Protein AF-A0A7J2HS90-F1 (afdb_monomer_lite)

pLDDT: mean 80.58, std 16.6, range [40.44, 93.62]

Foldseek 3Di:
DQQKKFWFADPPPRDIDIDSDDFWDADPPPRDIDGDDPVRTPDIGSDPVVNVVVSVVVVVVVVVVVPPDDDDD

Radius of gyration: 14.29 Å; chains: 1; bounding box: 30×40×35 Å

Structure (mmCIF, N/CA/C/O backbone):
data_AF-A0A7J2HS90-F1
#
_entry.id   AF-A0A7J2HS90-F1
#
loop_
_atom_site.group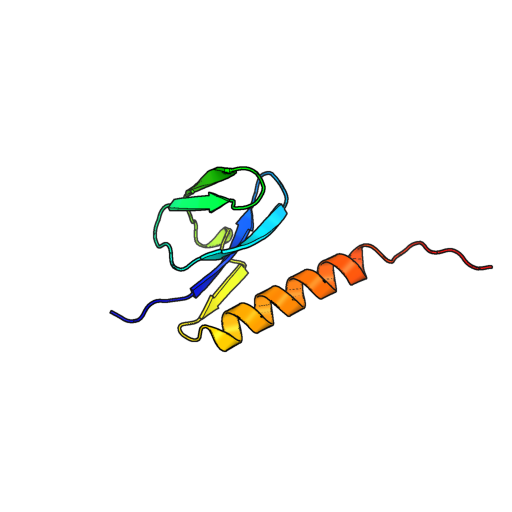_PDB
_atom_site.id
_atom_site.type_symbol
_atom_site.label_atom_id
_atom_site.label_alt_id
_atom_site.label_comp_id
_atom_site.label_asym_id
_atom_site.label_entity_id
_atom_site.label_seq_id
_atom_site.pdbx_PDB_ins_code
_atom_site.Cartn_x
_atom_site.Cartn_y
_atom_site.Cartn_z
_atom_site.occupancy
_atom_site.B_iso_or_equiv
_atom_site.auth_seq_id
_atom_site.auth_comp_id
_atom_site.auth_asym_id
_atom_site.auth_atom_id
_atom_site.pdbx_PDB_model_num
ATOM 1 N N . MET A 1 1 ? -2.444 -10.773 -17.873 1.00 53.50 1 MET A N 1
ATOM 2 C CA . MET A 1 1 ? -2.962 -9.716 -16.969 1.00 53.50 1 MET A CA 1
ATOM 3 C C . MET A 1 1 ? -1.784 -8.910 -16.426 1.00 53.50 1 MET A C 1
ATOM 5 O O . MET A 1 1 ? -0.935 -9.493 -15.763 1.00 53.50 1 MET A O 1
ATOM 9 N N . LYS A 1 2 ? -1.666 -7.612 -16.747 1.00 65.06 2 LYS A N 1
ATOM 10 C CA . LYS A 1 2 ? -0.569 -6.764 -16.235 1.00 65.06 2 LYS A CA 1
ATOM 11 C C . LYS A 1 2 ? -0.832 -6.437 -14.758 1.00 65.06 2 LYS A C 1
ATOM 13 O O . LYS A 1 2 ? -1.905 -5.937 -14.431 1.00 65.06 2 LYS A O 1
ATOM 18 N N . ARG A 1 3 ? 0.115 -6.746 -13.863 1.00 78.94 3 ARG A N 1
ATOM 19 C CA . ARG A 1 3 ? 0.027 -6.363 -12.442 1.00 78.94 3 ARG A CA 1
ATOM 20 C C . ARG A 1 3 ? 0.194 -4.849 -12.338 1.00 78.94 3 ARG A C 1
ATOM 22 O O . ARG A 1 3 ? 1.175 -4.311 -12.834 1.00 78.94 3 ARG A O 1
ATOM 29 N N . VAL A 1 4 ? -0.764 -4.176 -11.707 1.00 88.31 4 VAL A N 1
ATOM 30 C CA . VAL A 1 4 ? -0.680 -2.742 -11.405 1.00 88.31 4 VAL A CA 1
ATOM 31 C C . VAL A 1 4 ? -0.276 -2.591 -9.948 1.00 88.31 4 VAL A C 1
ATOM 33 O O . VAL A 1 4 ? -0.969 -3.080 -9.054 1.00 88.31 4 VAL A O 1
ATOM 36 N N . PHE A 1 5 ? 0.839 -1.913 -9.715 1.00 90.50 5 PHE A N 1
ATOM 37 C CA . PHE A 1 5 ? 1.322 -1.576 -8.387 1.00 90.50 5 PHE A CA 1
ATOM 38 C C . PHE A 1 5 ? 0.658 -0.289 -7.917 1.00 90.50 5 PHE A C 1
ATOM 40 O O . PHE A 1 5 ? 0.534 0.677 -8.667 1.00 90.50 5 PHE A O 1
ATOM 47 N N . LYS A 1 6 ? 0.219 -0.276 -6.665 1.00 91.56 6 LYS A N 1
ATOM 48 C CA . LYS A 1 6 ? -0.489 0.836 -6.037 1.00 91.56 6 LYS A CA 1
ATOM 49 C C . LYS A 1 6 ? 0.242 1.226 -4.769 1.00 91.56 6 LYS A C 1
ATOM 51 O O . LYS A 1 6 ? 0.620 0.362 -3.979 1.00 91.56 6 LYS A O 1
ATOM 56 N N . VAL A 1 7 ? 0.425 2.520 -4.567 1.00 92.00 7 VAL A N 1
ATOM 57 C CA . VAL A 1 7 ? 0.932 3.083 -3.319 1.00 92.00 7 VAL A CA 1
ATOM 58 C C . VAL A 1 7 ? -0.264 3.508 -2.488 1.00 92.00 7 VAL A C 1
ATOM 60 O O . VAL A 1 7 ? -1.099 4.287 -2.946 1.00 92.00 7 VAL A O 1
ATOM 63 N N . VAL A 1 8 ? -0.358 2.971 -1.277 1.00 91.19 8 VAL A N 1
ATOM 64 C CA . VAL A 1 8 ? -1.509 3.160 -0.392 1.00 91.19 8 VAL A CA 1
ATOM 65 C C . VAL A 1 8 ? -1.033 3.591 0.984 1.00 91.19 8 VAL A C 1
ATOM 67 O O . VAL A 1 8 ? 0.054 3.205 1.432 1.00 91.19 8 VAL A O 1
ATOM 70 N N . ARG A 1 9 ? -1.860 4.377 1.670 1.00 89.81 9 ARG A N 1
ATOM 71 C CA . ARG A 1 9 ? -1.624 4.781 3.056 1.00 89.81 9 ARG A CA 1
ATOM 72 C C . ARG A 1 9 ? -2.571 4.028 3.969 1.00 89.81 9 ARG A C 1
ATOM 74 O O . ARG A 1 9 ? -3.773 4.000 3.732 1.00 89.81 9 ARG A O 1
ATOM 81 N N . CYS A 1 10 ? -2.033 3.431 5.025 1.00 90.12 10 CYS A N 1
ATOM 82 C CA . CYS A 1 10 ? -2.866 2.815 6.042 1.00 90.12 10 CYS A CA 1
ATOM 83 C C . CYS A 1 10 ? -3.696 3.894 6.759 1.00 90.12 10 CYS A C 1
ATOM 85 O O . CYS A 1 10 ? -3.096 4.825 7.305 1.00 90.12 10 CYS A O 1
ATOM 87 N N . PRO A 1 11 ? -5.033 3.764 6.823 1.00 89.00 11 PRO A N 1
ATOM 88 C CA . PRO A 1 11 ? -5.884 4.745 7.495 1.00 89.00 11 PRO A CA 1
ATOM 89 C C . PRO A 1 11 ? -5.689 4.755 9.019 1.00 89.00 11 PRO A C 1
ATOM 91 O O . PRO A 1 11 ? -5.924 5.772 9.656 1.00 89.00 11 PRO A O 1
ATOM 94 N N . ARG A 1 12 ? -5.209 3.650 9.609 1.00 89.12 12 ARG A N 1
ATOM 95 C CA . ARG A 1 12 ? -5.027 3.518 11.065 1.00 89.12 12 ARG A CA 1
ATOM 96 C C . ARG A 1 12 ? -3.689 4.045 11.576 1.00 89.12 12 ARG A C 1
ATOM 98 O O . ARG A 1 12 ? -3.663 4.794 12.537 1.00 89.12 12 ARG A O 1
ATOM 105 N N . CYS A 1 13 ? -2.574 3.640 10.968 1.00 88.94 13 CYS A N 1
ATOM 106 C CA . CYS A 1 13 ? -1.229 4.020 11.438 1.00 88.94 13 CYS A CA 1
ATOM 107 C C . CYS A 1 13 ? -0.503 5.004 10.508 1.00 88.94 13 CYS A C 1
ATOM 109 O O . CYS A 1 13 ? 0.606 5.444 10.800 1.00 88.94 13 CYS A O 1
ATOM 111 N N . GLY A 1 14 ? -1.081 5.327 9.347 1.00 87.12 14 GLY A N 1
ATOM 112 C CA . GLY A 1 14 ? -0.449 6.199 8.361 1.00 87.12 14 GLY A CA 1
ATOM 113 C C . GLY A 1 14 ? 0.733 5.577 7.611 1.00 87.12 14 GLY A C 1
ATOM 114 O O . GLY A 1 14 ? 1.376 6.290 6.841 1.00 87.12 14 GLY A O 1
ATOM 115 N N . PHE A 1 15 ? 1.023 4.284 7.803 1.00 90.19 15 PHE A N 1
ATOM 116 C CA . PHE A 1 15 ? 2.108 3.590 7.109 1.00 90.19 15 PHE A CA 1
ATOM 117 C C . PHE A 1 15 ? 1.868 3.556 5.598 1.00 90.19 15 PHE A C 1
ATOM 119 O O . PHE A 1 15 ? 0.795 3.164 5.135 1.00 90.19 15 PHE A O 1
ATOM 126 N N . LEU A 1 16 ? 2.885 3.956 4.839 1.00 90.69 16 LEU A N 1
ATOM 127 C CA . LEU A 1 16 ? 2.871 3.931 3.383 1.00 90.69 16 LEU A CA 1
ATOM 128 C C . LEU A 1 16 ? 3.450 2.611 2.885 1.00 90.69 16 LEU A C 1
ATOM 130 O O . LEU A 1 16 ? 4.586 2.262 3.220 1.00 90.69 16 LEU A O 1
ATOM 134 N N . GLN A 1 17 ? 2.686 1.907 2.056 1.00 90.69 17 GLN A N 1
ATOM 135 C CA . GLN A 1 17 ? 3.097 0.628 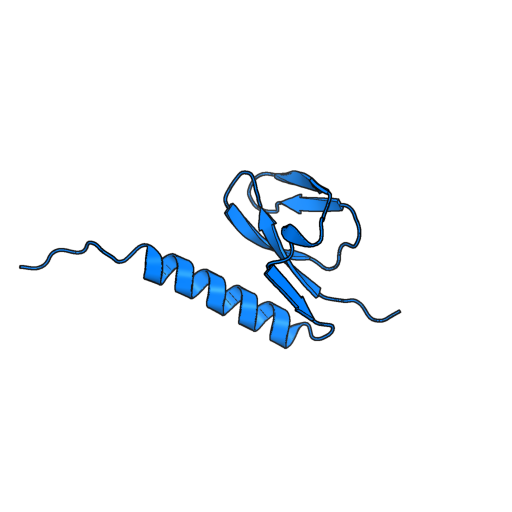1.491 1.00 90.69 17 GLN A CA 1
ATOM 136 C C . GLN A 1 17 ? 2.722 0.505 0.019 1.00 90.69 17 GLN A C 1
ATOM 138 O O . GLN A 1 17 ? 1.813 1.171 -0.477 1.00 90.69 17 GLN A O 1
ATOM 143 N N . LEU A 1 18 ? 3.431 -0.387 -0.663 1.00 91.81 18 LEU A N 1
ATOM 144 C CA . LEU A 1 18 ? 3.173 -0.756 -2.043 1.00 91.81 18 LEU A CA 1
ATOM 145 C C . LEU A 1 18 ? 2.392 -2.070 -2.066 1.00 91.81 18 LEU A C 1
ATOM 147 O O . LEU A 1 18 ? 2.755 -3.025 -1.383 1.00 91.81 18 LEU A O 1
ATOM 151 N N . THR A 1 19 ? 1.315 -2.118 -2.841 1.00 90.12 19 THR A N 1
ATOM 152 C CA . THR A 1 19 ? 0.466 -3.300 -2.980 1.00 90.12 19 THR A CA 1
ATOM 153 C C . THR A 1 19 ? 0.099 -3.535 -4.437 1.00 90.12 19 THR A C 1
ATOM 155 O O . THR A 1 19 ? -0.127 -2.593 -5.190 1.00 90.12 19 THR A O 1
ATOM 158 N N . ALA A 1 20 ? 0.016 -4.799 -4.840 1.00 88.62 20 ALA A N 1
ATOM 159 C CA . ALA A 1 20 ? -0.594 -5.200 -6.109 1.00 88.62 20 ALA A CA 1
ATOM 160 C C . ALA A 1 20 ? -2.039 -5.697 -5.915 1.00 88.62 20 ALA A C 1
ATOM 162 O O . ALA A 1 20 ? -2.662 -6.183 -6.858 1.00 88.62 20 ALA A O 1
ATOM 163 N N . ALA A 1 21 ? -2.571 -5.611 -4.690 1.00 83.25 21 ALA A N 1
ATOM 164 C CA . ALA A 1 21 ? -3.901 -6.101 -4.370 1.00 83.25 21 ALA A CA 1
ATOM 165 C C . ALA A 1 21 ? -4.992 -5.285 -5.075 1.00 83.25 21 ALA A C 1
ATOM 167 O O . ALA A 1 21 ? -4.875 -4.074 -5.296 1.00 83.25 21 ALA A O 1
ATOM 168 N N . SER A 1 22 ? -6.082 -5.966 -5.422 1.00 79.25 22 SER A N 1
ATOM 169 C CA . SER A 1 22 ? -7.204 -5.363 -6.148 1.00 79.25 22 SER A CA 1
ATOM 170 C C . SER A 1 22 ? -8.372 -4.971 -5.254 1.00 79.25 22 SER A C 1
ATOM 172 O O . SER A 1 22 ? -9.085 -4.045 -5.613 1.00 79.25 22 SER A O 1
ATOM 174 N N . LYS A 1 23 ? -8.572 -5.666 -4.126 1.00 84.62 23 LYS A N 1
ATOM 175 C CA . LYS A 1 23 ? -9.775 -5.526 -3.288 1.00 84.62 23 LYS A CA 1
ATOM 176 C C . LYS A 1 23 ? -9.475 -5.300 -1.812 1.00 84.62 23 LYS A C 1
ATOM 178 O O . LYS A 1 23 ? -10.022 -4.379 -1.232 1.00 84.62 23 LYS A O 1
ATOM 183 N N . ILE A 1 24 ? -8.624 -6.128 -1.209 1.00 90.31 24 ILE A N 1
ATOM 184 C CA . ILE A 1 24 ? -8.303 -6.054 0.221 1.00 90.31 24 ILE A CA 1
ATOM 185 C C . ILE A 1 24 ? -6.800 -5.902 0.364 1.00 90.31 24 ILE A C 1
ATOM 187 O O . ILE A 1 24 ? -6.034 -6.623 -0.278 1.00 90.31 24 ILE A O 1
ATOM 191 N N . VAL A 1 25 ? -6.379 -4.966 1.205 1.00 92.00 25 VAL A N 1
ATOM 192 C CA . VAL A 1 25 ? -4.973 -4.762 1.531 1.00 92.00 25 VAL A CA 1
ATOM 193 C C . VAL A 1 25 ? -4.774 -4.888 3.036 1.00 92.00 25 VAL A C 1
ATOM 195 O O . VAL A 1 25 ? -5.592 -4.419 3.822 1.00 92.00 25 VAL A O 1
ATOM 198 N N . ARG A 1 26 ? -3.676 -5.533 3.433 1.00 92.69 26 ARG A N 1
ATOM 199 C CA . ARG A 1 26 ? -3.244 -5.653 4.826 1.00 92.69 26 ARG A CA 1
ATOM 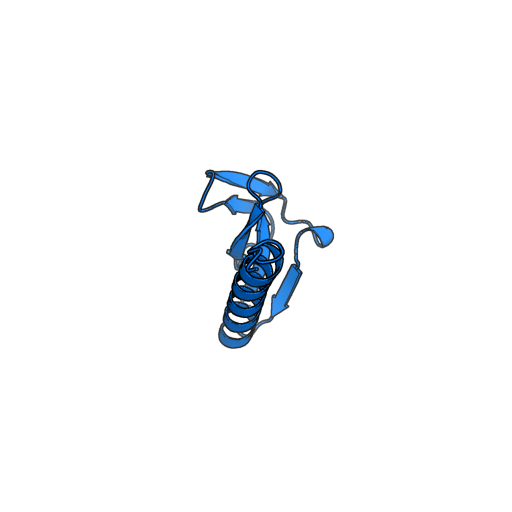200 C C . ARG A 1 26 ? -2.066 -4.724 5.076 1.00 92.69 26 ARG A C 1
ATOM 202 O O . ARG A 1 26 ? -1.175 -4.621 4.239 1.00 92.69 26 ARG A O 1
ATOM 209 N N . CYS A 1 27 ? -2.056 -4.030 6.206 1.00 92.06 27 CYS A N 1
ATOM 210 C CA . CYS A 1 27 ? -0.952 -3.178 6.622 1.00 92.06 27 CYS A CA 1
ATOM 211 C C . CYS A 1 27 ? 0.195 -4.052 7.123 1.00 92.06 27 CYS A C 1
ATOM 213 O O . CYS A 1 27 ? 0.009 -4.783 8.095 1.00 92.06 27 CYS A O 1
ATOM 215 N N . PHE A 1 28 ? 1.387 -3.911 6.543 1.00 89.75 28 PHE A N 1
ATOM 216 C CA . PHE A 1 28 ? 2.583 -4.583 7.065 1.00 89.75 28 PHE A CA 1
ATOM 217 C C . PHE A 1 28 ? 3.067 -4.037 8.419 1.00 89.75 28 PHE A C 1
ATOM 219 O O . PHE A 1 28 ? 3.827 -4.712 9.096 1.00 89.75 28 PHE A O 1
ATOM 226 N N . SER A 1 29 ? 2.630 -2.838 8.823 1.00 90.81 29 SER A N 1
ATOM 227 C CA . SER A 1 29 ? 3.055 -2.211 10.082 1.00 90.81 29 SER A CA 1
ATOM 228 C C . SER A 1 29 ? 2.107 -2.505 11.251 1.00 90.81 29 SER A C 1
ATOM 230 O O . SER A 1 29 ? 2.544 -3.033 12.263 1.00 90.81 29 SER A O 1
ATOM 232 N N . CYS A 1 30 ? 0.808 -2.205 11.123 1.00 92.12 30 CYS A N 1
ATOM 233 C CA . CYS A 1 30 ? -0.166 -2.393 12.214 1.00 92.12 30 CYS A CA 1
ATOM 234 C C . CYS A 1 30 ? -1.064 -3.631 12.058 1.00 92.12 30 CYS A C 1
ATOM 236 O O . CYS A 1 30 ? -1.932 -3.872 12.893 1.00 92.12 30 CYS A O 1
ATOM 238 N N . GLY A 1 31 ? -0.935 -4.373 10.956 1.00 93.62 31 GLY A N 1
ATOM 239 C CA . GLY A 1 31 ? -1.737 -5.566 10.689 1.00 93.62 31 GLY A CA 1
ATOM 240 C C . GLY A 1 31 ? -3.186 -5.324 10.252 1.00 93.62 31 GLY A C 1
ATOM 241 O O . GLY A 1 31 ? -3.845 -6.298 9.900 1.00 93.62 31 GLY A O 1
ATOM 242 N N . LEU A 1 32 ? -3.681 -4.077 10.224 1.00 92.69 32 LEU A N 1
ATOM 243 C CA . LEU A 1 32 ? -5.045 -3.760 9.774 1.00 92.69 32 LEU A CA 1
ATOM 244 C C . LEU A 1 32 ? -5.282 -4.239 8.338 1.00 92.69 32 LEU A C 1
ATOM 246 O O . LEU A 1 32 ? -4.490 -3.919 7.455 1.00 92.69 32 LEU A O 1
ATOM 250 N N . SER A 1 33 ? -6.409 -4.899 8.097 1.00 93.19 33 SER A N 1
ATOM 251 C CA . SER A 1 33 ? -6.913 -5.200 6.756 1.00 93.19 33 SER A CA 1
ATOM 252 C C . SER A 1 33 ? -8.067 -4.261 6.414 1.00 93.19 33 SER A C 1
ATOM 254 O O . SER A 1 33 ? -8.944 -4.058 7.249 1.00 93.19 33 SER A O 1
ATOM 256 N N . TRP A 1 34 ? -8.075 -3.683 5.214 1.00 91.12 34 TRP A N 1
ATOM 257 C CA . TRP A 1 34 ? -9.156 -2.800 4.760 1.00 91.12 34 TRP A CA 1
ATOM 258 C C . TRP A 1 34 ? -9.435 -2.967 3.266 1.00 91.12 34 TRP A C 1
ATOM 260 O O . TRP A 1 34 ? -8.605 -3.503 2.520 1.00 91.12 34 TRP A O 1
ATOM 270 N N . GLN A 1 35 ? -10.618 -2.522 2.836 1.00 91.19 35 GLN A N 1
ATOM 271 C CA . GLN A 1 35 ? -10.970 -2.474 1.421 1.00 91.19 35 GLN A CA 1
ATOM 272 C C . GLN A 1 35 ? -10.193 -1.369 0.715 1.00 91.19 35 GLN A C 1
ATOM 274 O O . GLN A 1 35 ? -10.051 -0.254 1.210 1.00 91.19 35 GLN A O 1
ATOM 279 N N . LEU A 1 36 ? -9.629 -1.715 -0.436 1.00 87.56 36 LEU A N 1
ATOM 280 C CA . LEU A 1 36 ? -8.830 -0.800 -1.222 1.00 87.56 36 LEU A CA 1
ATOM 281 C C . LEU A 1 36 ? -9.726 0.014 -2.158 1.00 87.56 36 LEU A C 1
ATOM 283 O O . LEU A 1 36 ? -9.897 -0.340 -3.325 1.00 87.56 36 LEU A O 1
ATOM 287 N N . ASP A 1 37 ? -10.259 1.111 -1.636 1.00 83.44 37 ASP A N 1
ATOM 288 C CA . ASP A 1 37 ? -11.003 2.100 -2.411 1.00 83.44 37 ASP A CA 1
ATOM 289 C C . ASP A 1 37 ? -10.078 3.010 -3.222 1.00 83.44 37 ASP A C 1
ATOM 291 O O . ASP A 1 37 ? -8.908 3.215 -2.881 1.00 83.44 37 ASP A O 1
ATOM 295 N N . ARG A 1 38 ? -10.603 3.571 -4.320 1.00 76.81 38 ARG A N 1
ATOM 296 C CA . ARG A 1 38 ? -9.828 4.450 -5.217 1.00 76.81 38 ARG A CA 1
ATOM 297 C C . ARG A 1 38 ? -9.276 5.675 -4.490 1.00 76.81 38 ARG A C 1
ATOM 299 O O . ARG A 1 38 ? -8.173 6.103 -4.802 1.00 76.81 38 ARG A O 1
ATOM 306 N N . GLU A 1 39 ? -9.995 6.171 -3.492 1.00 79.75 39 GLU A N 1
ATOM 307 C CA . GLU A 1 39 ? -9.602 7.318 -2.666 1.00 79.75 39 GLU A CA 1
ATOM 308 C C . GLU A 1 39 ? -8.402 7.014 -1.752 1.00 79.75 39 GLU A C 1
ATOM 310 O O . GLU A 1 39 ? -7.619 7.902 -1.425 1.00 79.75 39 GLU A O 1
ATOM 315 N N . ALA A 1 40 ? -8.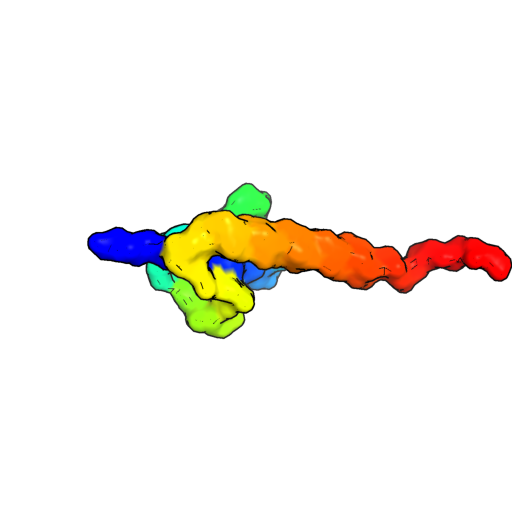201 5.744 -1.380 1.00 80.06 40 ALA A N 1
ATOM 316 C CA . ALA A 1 40 ? -7.065 5.314 -0.564 1.00 80.06 40 ALA A CA 1
ATOM 317 C C . ALA A 1 40 ? -5.779 5.082 -1.387 1.00 80.06 40 ALA A C 1
ATOM 319 O O . ALA A 1 40 ? -4.702 4.850 -0.818 1.00 80.06 40 ALA A O 1
ATOM 320 N N . ILE A 1 41 ? -5.878 5.111 -2.722 1.00 89.00 41 ILE A N 1
ATOM 321 C CA . ILE A 1 41 ? -4.753 4.936 -3.641 1.00 89.00 41 ILE A CA 1
ATOM 322 C C . ILE A 1 41 ? -4.114 6.301 -3.891 1.00 89.00 41 ILE A C 1
ATOM 324 O O . ILE A 1 41 ? -4.656 7.141 -4.598 1.00 89.00 41 ILE A O 1
ATOM 328 N N . LEU A 1 42 ? -2.908 6.493 -3.363 1.00 89.50 42 LEU A N 1
ATOM 329 C CA . LEU A 1 42 ? -2.138 7.718 -3.590 1.00 89.50 42 LEU A CA 1
ATOM 330 C C . LEU A 1 42 ? -1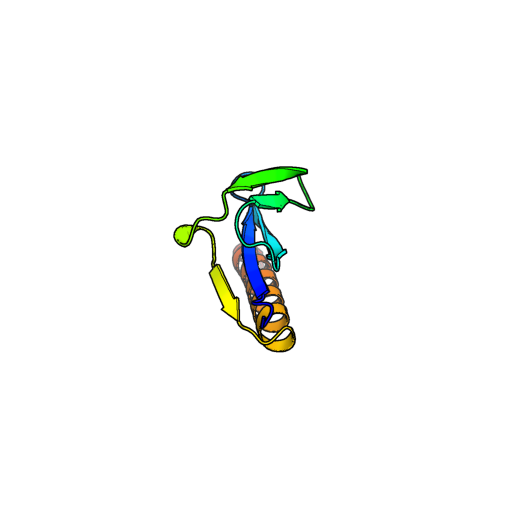.510 7.751 -4.985 1.00 89.50 42 LEU A C 1
ATOM 332 O O . LEU A 1 42 ? -1.300 8.816 -5.555 1.00 89.50 42 LEU A O 1
ATOM 336 N N . PHE A 1 43 ? -1.155 6.580 -5.512 1.00 90.06 43 PHE A N 1
ATOM 337 C CA . PHE A 1 43 ? -0.550 6.436 -6.830 1.00 90.06 43 PHE A CA 1
ATOM 338 C C . PHE A 1 43 ? -0.753 5.021 -7.355 1.00 90.06 43 PHE A C 1
ATOM 340 O O . PHE A 1 43 ? -0.758 4.065 -6.578 1.00 90.06 43 PHE A O 1
ATOM 347 N N . SER A 1 44 ? -0.875 4.865 -8.671 1.00 90.19 44 SER A N 1
ATOM 348 C CA . SER A 1 44 ? -0.902 3.551 -9.310 1.00 90.19 44 SER A CA 1
ATOM 349 C C . SER A 1 44 ? -0.087 3.554 -10.596 1.00 90.19 44 SER A C 1
ATOM 351 O O . SER A 1 44 ? -0.108 4.523 -11.351 1.00 90.19 44 SER A O 1
ATOM 353 N N . SER A 1 45 ? 0.662 2.481 -10.837 1.00 90.69 45 SER A N 1
ATOM 354 C CA . SER A 1 45 ? 1.456 2.322 -12.048 1.00 90.69 45 SER A CA 1
ATOM 355 C C . SER A 1 45 ? 1.646 0.845 -12.393 1.00 90.69 45 SER A C 1
ATOM 357 O O . SER A 1 45 ? 1.813 0.022 -11.491 1.00 90.69 45 SER A O 1
ATOM 359 N N . PRO A 1 46 ? 1.638 0.475 -13.683 1.00 89.56 46 PRO A N 1
ATOM 360 C CA . PRO A 1 46 ? 2.052 -0.860 -14.109 1.00 89.56 46 PRO A CA 1
ATOM 361 C C . PRO A 1 46 ? 3.560 -1.096 -13.925 1.00 89.56 46 PRO A C 1
ATOM 363 O O . PRO A 1 46 ? 3.993 -2.244 -13.921 1.00 89.56 46 PRO A O 1
ATOM 366 N N . ASP A 1 47 ? 4.350 -0.031 -13.760 1.00 88.81 47 ASP A N 1
ATOM 367 C CA . ASP A 1 47 ? 5.791 -0.106 -13.540 1.00 88.81 47 A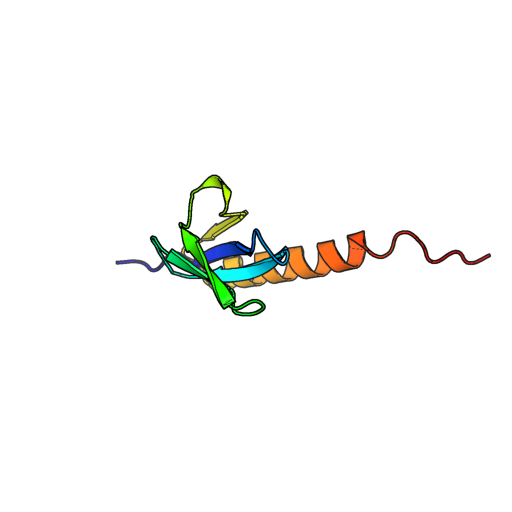SP A CA 1
ATOM 368 C C . ASP A 1 47 ? 6.124 -0.116 -12.038 1.00 88.81 47 ASP A C 1
ATOM 370 O O . ASP A 1 47 ? 5.772 0.799 -11.283 1.00 88.81 47 ASP A O 1
ATOM 374 N N . SER A 1 48 ? 6.804 -1.172 -11.590 1.00 87.12 48 SER A N 1
ATOM 375 C CA . SER A 1 48 ? 7.216 -1.335 -10.192 1.00 87.12 48 SER A CA 1
ATOM 376 C C . SER A 1 48 ? 8.293 -0.332 -9.777 1.00 87.12 48 SER A C 1
ATOM 378 O O . SER A 1 48 ? 8.307 0.083 -8.614 1.00 87.12 48 SER A O 1
ATOM 380 N N . GLY A 1 49 ? 9.164 0.085 -10.702 1.00 89.12 49 GLY A N 1
ATOM 381 C CA . GLY A 1 49 ? 10.200 1.091 -10.467 1.00 89.12 49 GLY A CA 1
ATOM 382 C C . GLY A 1 49 ? 9.592 2.445 -10.110 1.00 89.12 49 GLY A C 1
ATOM 383 O O . GLY A 1 49 ? 9.861 2.976 -9.031 1.00 89.12 49 GLY A O 1
ATOM 384 N N . ARG A 1 50 ? 8.673 2.945 -10.943 1.00 90.75 50 ARG A N 1
ATOM 385 C CA . ARG A 1 50 ? 7.935 4.196 -10.704 1.00 90.75 50 ARG A CA 1
ATOM 386 C C . ARG A 1 50 ? 7.152 4.169 -9.399 1.00 90.75 50 ARG A C 1
ATOM 388 O O . ARG A 1 50 ? 7.165 5.145 -8.653 1.00 90.75 50 ARG A O 1
ATOM 395 N N . ALA A 1 51 ? 6.478 3.060 -9.095 1.00 90.31 51 ALA A N 1
ATOM 396 C CA . ALA A 1 51 ? 5.708 2.948 -7.859 1.00 90.31 51 ALA A CA 1
ATOM 397 C C . ALA A 1 51 ? 6.608 2.959 -6.604 1.00 90.31 51 ALA A C 1
ATOM 399 O O . ALA A 1 51 ? 6.256 3.588 -5.601 1.00 90.31 51 ALA A O 1
ATOM 400 N N . ARG A 1 52 ? 7.790 2.324 -6.657 1.00 88.50 52 ARG A N 1
ATOM 401 C CA . ARG A 1 52 ? 8.789 2.377 -5.571 1.00 88.50 52 ARG A CA 1
ATOM 402 C C . ARG A 1 52 ? 9.400 3.766 -5.426 1.00 88.50 52 ARG A C 1
ATOM 404 O O . ARG A 1 52 ? 9.521 4.240 -4.299 1.00 88.50 52 ARG A O 1
ATOM 411 N N . GLU A 1 53 ? 9.739 4.423 -6.532 1.00 92.19 53 GLU A N 1
ATOM 412 C CA . GLU A 1 53 ? 10.267 5.789 -6.515 1.00 92.19 53 GLU A CA 1
ATOM 413 C C . GLU A 1 53 ? 9.263 6.761 -5.880 1.00 92.19 53 GLU A C 1
ATOM 415 O O . GLU A 1 53 ? 9.620 7.541 -4.996 1.00 92.19 53 GLU A O 1
ATOM 420 N N . PHE A 1 54 ? 7.984 6.666 -6.256 1.00 90.81 54 PHE A N 1
ATOM 421 C CA . PHE A 1 54 ? 6.927 7.490 -5.674 1.00 90.81 54 PHE A CA 1
ATOM 422 C C . PHE A 1 54 ? 6.761 7.239 -4.168 1.00 90.81 54 PHE A C 1
ATOM 424 O O . PHE A 1 54 ? 6.665 8.183 -3.383 1.00 90.81 54 PHE A O 1
ATOM 431 N N . LEU A 1 55 ? 6.787 5.971 -3.739 1.00 89.81 55 LEU A N 1
ATOM 432 C CA . LEU A 1 55 ? 6.759 5.614 -2.320 1.00 89.81 55 LEU A CA 1
ATOM 433 C C . LEU A 1 55 ? 7.963 6.200 -1.561 1.00 89.81 55 LEU A C 1
ATOM 435 O O . LEU A 1 55 ? 7.786 6.741 -0.470 1.00 89.81 55 LEU A O 1
ATOM 439 N N . ALA A 1 56 ? 9.170 6.122 -2.129 1.00 88.62 56 ALA A N 1
ATOM 440 C CA . ALA A 1 56 ? 10.378 6.687 -1.530 1.00 88.62 56 ALA A CA 1
ATOM 441 C C . ALA A 1 56 ? 10.296 8.218 -1.415 1.00 88.62 56 ALA A C 1
ATOM 443 O O . ALA A 1 56 ? 10.635 8.775 -0.370 1.00 88.62 56 ALA A O 1
ATOM 444 N N . LYS A 1 57 ? 9.782 8.902 -2.445 1.00 88.62 57 LYS A N 1
ATOM 445 C CA . LYS A 1 57 ? 9.527 10.352 -2.422 1.00 88.62 57 LYS A CA 1
ATOM 446 C C . LYS A 1 57 ? 8.513 10.738 -1.341 1.00 88.62 57 LYS A C 1
ATOM 448 O O . LYS A 1 57 ? 8.731 11.709 -0.621 1.00 88.62 57 LYS A O 1
ATOM 453 N N . LEU A 1 58 ? 7.436 9.967 -1.170 1.00 86.06 58 LEU A N 1
ATOM 454 C CA . LEU A 1 58 ? 6.453 10.212 -0.107 1.00 86.06 58 LEU A CA 1
ATOM 455 C C . LEU A 1 58 ? 7.036 10.020 1.297 1.00 86.06 58 LEU A C 1
ATOM 457 O O . LEU A 1 58 ? 6.720 10.804 2.192 1.00 86.06 58 LEU A O 1
ATOM 461 N N . LYS A 1 59 ? 7.878 8.999 1.500 1.00 82.31 59 LYS A N 1
ATOM 462 C CA . LYS A 1 59 ? 8.557 8.781 2.785 1.00 82.31 59 LYS A CA 1
ATOM 463 C C . LYS A 1 59 ? 9.496 9.942 3.117 1.00 82.31 59 LYS A C 1
ATOM 465 O O . LYS A 1 59 ? 9.327 10.545 4.171 1.00 82.31 59 LYS A O 1
ATOM 470 N N . GLN A 1 60 ? 10.342 10.347 2.169 1.00 79.69 60 GLN A N 1
ATOM 471 C CA . GLN A 1 60 ? 11.226 11.509 2.322 1.00 79.69 60 GLN A CA 1
ATOM 472 C C . GLN A 1 60 ? 10.451 12.802 2.598 1.00 79.69 60 GLN A C 1
ATOM 474 O O . GLN A 1 60 ? 10.842 13.589 3.453 1.00 79.69 60 GLN A O 1
ATOM 479 N N . ARG A 1 61 ? 9.312 13.022 1.926 1.00 69.38 61 ARG A N 1
ATOM 480 C CA . ARG A 1 61 ? 8.479 14.211 2.165 1.00 69.38 61 ARG A CA 1
ATOM 481 C C . ARG A 1 61 ? 7.817 14.199 3.541 1.00 69.38 61 ARG A C 1
ATOM 483 O O . ARG A 1 61 ? 7.614 15.261 4.118 1.00 69.38 61 ARG A O 1
ATOM 490 N N . ARG A 1 62 ? 7.478 13.024 4.077 1.00 61.97 62 ARG A N 1
ATOM 491 C CA . ARG A 1 62 ? 6.937 12.891 5.437 1.00 61.97 62 ARG A CA 1
ATOM 492 C C . ARG A 1 62 ? 8.006 13.177 6.494 1.00 61.97 62 ARG A C 1
ATOM 494 O O . ARG A 1 62 ? 7.687 13.796 7.500 1.00 61.97 62 ARG A O 1
ATOM 501 N N . GLU A 1 63 ? 9.253 12.795 6.236 1.00 52.75 63 GLU A N 1
ATOM 502 C CA . GLU A 1 63 ? 10.400 13.148 7.084 1.00 52.75 63 GLU A CA 1
ATOM 503 C C . GLU A 1 63 ? 10.737 14.646 6.980 1.00 52.75 63 GLU A C 1
ATOM 505 O O . GLU A 1 63 ? 10.905 15.316 7.996 1.00 52.75 63 GLU A O 1
ATOM 510 N N . ALA A 1 64 ? 10.697 15.219 5.774 1.00 47.91 64 ALA A N 1
ATOM 511 C CA . ALA A 1 64 ? 10.871 16.657 5.557 1.00 47.91 64 ALA A CA 1
ATOM 512 C C . ALA A 1 64 ? 9.714 17.502 6.133 1.00 47.91 64 ALA A C 1
ATOM 514 O O . ALA A 1 64 ? 9.918 18.640 6.542 1.00 47.91 64 ALA A O 1
ATOM 515 N N . GLY A 1 65 ? 8.500 16.948 6.198 1.00 40.44 65 GLY A N 1
ATOM 516 C CA . GLY A 1 65 ? 7.335 17.578 6.824 1.00 40.44 65 GLY A CA 1
ATOM 517 C C . GLY A 1 65 ? 7.327 17.505 8.354 1.00 40.44 65 GLY A C 1
ATOM 518 O O . GLY A 1 65 ? 6.598 18.270 8.977 1.00 40.44 65 GLY A O 1
ATOM 519 N N . PHE A 1 66 ? 8.133 16.624 8.960 1.00 40.69 66 PHE A N 1
ATOM 520 C CA . PHE A 1 66 ? 8.316 16.556 10.416 1.00 40.69 66 PHE A CA 1
ATOM 521 C C . PHE A 1 66 ? 9.505 17.403 10.899 1.00 40.69 66 PHE A C 1
ATOM 523 O O . PHE A 1 66 ? 9.589 17.731 12.078 1.00 40.69 66 PHE A O 1
ATOM 530 N N . ARG A 1 67 ? 10.391 17.844 9.995 1.00 40.56 67 ARG A N 1
ATOM 531 C CA . ARG A 1 67 ? 11.473 18.788 10.310 1.00 40.56 67 ARG A CA 1
ATOM 532 C C . ARG A 1 67 ? 11.054 20.238 10.037 1.00 40.56 67 ARG A C 1
ATOM 534 O O . ARG A 1 67 ? 11.669 20.946 9.248 1.00 40.56 67 ARG A O 1
ATOM 541 N N . LYS A 1 68 ? 9.995 20.684 10.714 1.00 44.62 68 LYS A N 1
ATOM 542 C CA . LYS A 1 68 ? 9.726 22.110 10.973 1.00 44.62 68 LYS A CA 1
ATOM 543 C C . LYS A 1 68 ? 9.522 22.329 12.473 1.00 44.62 68 LYS A C 1
ATOM 545 O O . LYS A 1 68 ? 8.434 22.666 12.912 1.00 44.62 68 LYS A O 1
ATOM 550 N N . VAL A 1 69 ? 10.579 22.054 13.233 1.00 46.25 69 VAL A N 1
ATOM 551 C CA . VAL A 1 69 ? 11.026 22.768 14.442 1.00 46.25 69 VAL A CA 1
ATOM 552 C C . VAL A 1 69 ? 12.319 22.067 14.873 1.00 46.25 69 VAL A C 1
ATOM 554 O O . VAL A 1 69 ? 12.334 21.077 15.591 1.00 46.25 69 VAL A O 1
ATOM 557 N N . SER A 1 70 ? 13.434 22.538 14.333 1.00 44.78 70 SER A N 1
ATOM 558 C CA . SER A 1 70 ? 14.680 22.574 15.091 1.00 44.78 70 SER A CA 1
ATOM 559 C C . SER A 1 70 ? 14.985 24.057 15.164 1.00 44.78 70 SER A C 1
ATOM 561 O O . SER A 1 70 ? 15.333 24.663 14.154 1.00 44.78 70 SER A O 1
ATOM 563 N N . GLY A 1 71 ? 14.652 24.655 16.305 1.00 49.41 71 GLY A N 1
ATOM 564 C CA . GLY A 1 71 ? 15.134 25.983 16.637 1.00 49.41 71 GLY A CA 1
ATOM 565 C C . GLY A 1 71 ? 16.626 25.889 16.921 1.00 49.41 71 GLY A C 1
ATOM 566 O O . GLY A 1 71 ? 17.016 25.086 17.759 1.00 49.41 71 GLY A O 1
ATOM 567 N N . GLU A 1 72 ? 17.402 26.693 16.207 1.00 47.50 72 GLU A N 1
ATOM 568 C CA . GLU A 1 72 ? 18.775 27.134 16.487 1.00 47.50 72 GLU A CA 1
ATOM 569 C C . GLU A 1 72 ? 18.890 28.478 15.732 1.00 47.50 72 GLU A C 1
ATOM 571 O O . GLU A 1 72 ? 18.617 28.501 14.533 1.00 47.50 72 GLU A O 1
ATOM 576 N N . GLY A 1 73 ? 19.168 29.646 16.306 1.00 40.50 73 GLY A N 1
ATOM 577 C CA . GLY A 1 73 ? 19.390 30.099 17.678 1.00 40.50 73 GLY A CA 1
ATOM 578 C C . GLY A 1 73 ? 19.154 31.612 17.742 1.00 40.50 73 GLY A C 1
ATOM 579 O O . GLY A 1 73 ? 18.737 32.187 16.708 1.00 40.50 73 GLY A O 1
#

Secondary structure (DSSP, 8-state):
-PPPEEEEE-TTT--EEEE--SSEEE-TTT--EEE--GGGEEEEES-HHHHHHHHHHHHHHHHHHH-S-----

Sequence (73 aa):
MKRVFKVVRCPRCGFLQLTAASKIVRCFSCGLSWQLDREAILFSSPDSGRAREFLAKLKQRREAGFRKVSGEG